Protein AF-A0A646IM06-F1 (afdb_monomer)

Organism: NCBI:txid1472722

Solvent-accessible surface area (backbone atoms only — not comparable to full-atom values): 7752 Å² total; per-residue (Å²): 115,58,53,85,30,77,43,81,77,64,52,49,97,87,66,46,67,76,56,85,79,79,85,51,71,64,52,47,74,73,31,70,67,53,37,50,54,52,50,55,53,45,61,71,48,39,62,66,61,74,66,41,53,59,41,72,60,31,41,51,52,19,52,35,34,76,70,72,74,41,84,70,44,80,37,75,60,37,77,58,38,47,53,75,37,61,36,80,55,64,45,53,76,69,42,54,63,65,48,39,69,41,91,87,76,66,51,71,45,50,32,65,65,48,47,52,55,51,43,74,75,40,76,73,53,91,74,60,127

Foldseek 3Di:
DLVVQVDDDQADPVRDGPDPDDDDPCCCVPPPVNVVVVVLCCLQCVVSLVPGEADPVLLVQQVCVVVVNDDAAEDCDQSCNNVRSPNDRYDHPPYHCQWDADPPPRDIDGNVVVSVVVCVVPPPSNVPD

pLDDT: mean 93.83, std 6.06, range [52.31, 98.5]

InterPro domains:
  IPR003000 Sirtuin family [PF02146] (2-119)
  IPR026590 Sirtuin family, catalytic core domain [PS50305] (1-129)
  IPR026591 Sirtuin, catalytic core small domain superfamily [G3DSA:3.30.1600.10] (8-113)
  IPR029035 DHS-like NAD/FAD-binding domain superfamily [SSF52467] (1-127)
  IPR050134 NAD-dependent sirtuin protein deacylases [PTHR11085] (1-109)

Structure (mmCIF, N/CA/C/O backbone):
data_AF-A0A646IM06-F1
#
_entry.id   AF-A0A646IM06-F1
#
loop_
_atom_site.group_PDB
_atom_site.id
_atom_site.type_symbol
_atom_site.label_atom_id
_atom_site.label_alt_id
_atom_site.label_comp_id
_atom_site.label_asym_id
_atom_site.label_entity_id
_atom_site.label_seq_id
_atom_site.pdbx_PDB_ins_code
_atom_site.Cartn_x
_atom_site.Cartn_y
_atom_site.Cartn_z
_atom_site.occupancy
_atom_site.B_iso_or_equiv
_atom_site.auth_seq_id
_atom_site.auth_comp_id
_atom_site.auth_asym_id
_atom_site.auth_atom_id
_atom_site.pdbx_PDB_model_num
ATOM 1 N N . CYS A 1 1 ? -1.210 -3.872 15.492 1.00 82.50 1 CYS A N 1
ATOM 2 C CA . CYS A 1 1 ? 0.064 -3.782 14.746 1.00 82.50 1 CYS A CA 1
ATOM 3 C C . CYS A 1 1 ? 0.083 -4.872 13.674 1.00 82.50 1 CYS A C 1
ATOM 5 O O . CYS A 1 1 ? -0.348 -5.983 13.977 1.00 82.50 1 CYS A O 1
ATOM 7 N N . SER A 1 2 ? 0.546 -4.583 12.454 1.00 93.94 2 SER A N 1
ATOM 8 C CA . SER A 1 2 ? 0.568 -5.545 11.333 1.00 93.94 2 SER A CA 1
ATOM 9 C C . SER A 1 2 ? 1.775 -6.495 11.346 1.00 93.94 2 SER A C 1
ATOM 11 O O . SER A 1 2 ? 1.793 -7.468 10.594 1.00 93.94 2 SER A O 1
ATOM 13 N N . THR A 1 3 ? 2.747 -6.296 12.244 1.00 91.69 3 THR A N 1
ATOM 14 C CA . THR A 1 3 ? 3.906 -7.197 12.401 1.00 91.69 3 THR A CA 1
ATOM 15 C C . THR A 1 3 ? 3.499 -8.620 12.762 1.00 91.69 3 THR A C 1
ATOM 17 O O . THR A 1 3 ? 3.990 -9.570 12.157 1.00 91.69 3 THR A O 1
ATOM 20 N N . ALA A 1 4 ? 2.505 -8.781 13.641 1.00 91.75 4 ALA A N 1
ATOM 21 C CA . ALA A 1 4 ? 1.918 -10.083 13.971 1.00 91.75 4 ALA A CA 1
ATOM 22 C C . ALA A 1 4 ? 1.133 -10.729 12.806 1.00 91.75 4 ALA A C 1
ATOM 24 O O . ALA A 1 4 ? 0.706 -11.873 12.914 1.00 91.75 4 ALA A O 1
ATOM 25 N N . SER A 1 5 ? 0.946 -10.015 11.691 1.00 92.62 5 SER A N 1
ATOM 26 C CA . SER A 1 5 ? 0.393 -10.536 10.434 1.00 92.62 5 SER A CA 1
ATOM 27 C C . SER A 1 5 ? 1.477 -10.861 9.392 1.00 92.62 5 SER A C 1
ATOM 29 O O . SER A 1 5 ? 1.150 -11.096 8.231 1.00 92.62 5 SER A O 1
ATOM 31 N N . GLY A 1 6 ? 2.762 -10.855 9.773 1.00 90.00 6 GLY A N 1
ATOM 32 C CA . GLY A 1 6 ? 3.889 -11.164 8.882 1.00 90.00 6 GLY A CA 1
ATOM 33 C C . GLY A 1 6 ? 4.378 -9.985 8.030 1.00 90.00 6 GLY A C 1
ATOM 34 O O . GLY A 1 6 ? 5.291 -10.156 7.212 1.00 90.00 6 GLY A O 1
ATOM 35 N N . ILE A 1 7 ? 3.816 -8.787 8.225 1.00 89.81 7 ILE A N 1
ATOM 36 C CA . ILE A 1 7 ? 4.212 -7.560 7.523 1.00 89.81 7 ILE A CA 1
ATOM 37 C C . ILE A 1 7 ? 5.261 -6.818 8.363 1.00 89.81 7 ILE A C 1
ATOM 39 O O . ILE A 1 7 ? 4.937 -6.384 9.467 1.00 89.81 7 ILE A O 1
ATOM 43 N N . PRO A 1 8 ? 6.509 -6.664 7.886 1.00 88.00 8 PRO A N 1
ATOM 44 C CA . PRO A 1 8 ? 7.543 -5.982 8.654 1.00 88.00 8 PRO A CA 1
ATOM 45 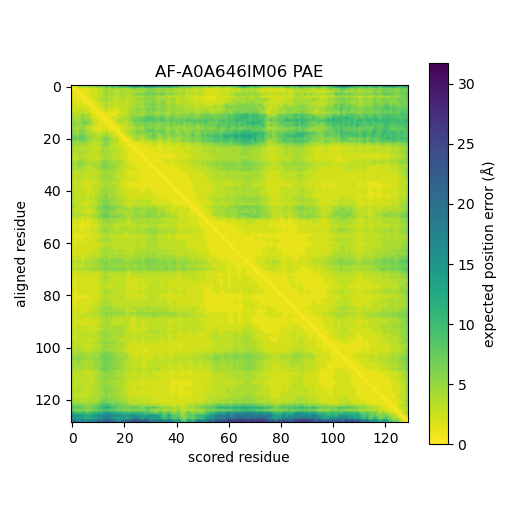C C . PRO A 1 8 ? 7.205 -4.500 8.838 1.00 88.00 8 PRO A C 1
ATOM 47 O O . PRO A 1 8 ? 6.622 -3.865 7.960 1.00 88.00 8 PRO A O 1
ATOM 50 N N . ASP A 1 9 ? 7.607 -3.951 9.976 1.00 88.81 9 ASP A N 1
ATOM 51 C CA . ASP A 1 9 ? 7.601 -2.518 10.233 1.00 88.81 9 ASP A CA 1
ATOM 52 C C . ASP A 1 9 ? 8.822 -1.832 9.596 1.00 88.81 9 ASP A C 1
ATOM 54 O O . ASP A 1 9 ? 9.769 -2.459 9.113 1.00 88.81 9 ASP A O 1
ATOM 58 N N . TYR A 1 10 ? 8.776 -0.504 9.561 1.00 86.75 10 TYR A N 1
ATOM 59 C CA . TYR A 1 10 ? 9.764 0.313 8.859 1.00 86.75 10 TYR A CA 1
ATOM 60 C C . TYR A 1 10 ? 10.949 0.738 9.729 1.00 86.75 10 TYR A C 1
ATOM 62 O O . TYR A 1 10 ? 12.048 0.956 9.210 1.00 86.75 10 TYR A O 1
ATOM 70 N N . ARG A 1 11 ? 10.716 0.893 11.035 1.00 89.94 11 ARG A N 1
ATOM 71 C CA . ARG A 1 11 ? 11.654 1.514 11.971 1.00 89.94 11 ARG A CA 1
ATOM 72 C C . ARG A 1 11 ? 11.935 0.618 13.165 1.00 89.94 11 ARG A C 1
ATOM 74 O O . ARG A 1 11 ? 11.100 -0.212 13.518 1.00 89.94 11 ARG A O 1
ATOM 81 N N . ASP A 1 12 ? 13.126 0.736 13.731 1.00 88.50 12 ASP A N 1
ATOM 82 C CA . ASP A 1 12 ? 13.494 0.083 14.988 1.00 88.50 12 ASP A CA 1
ATOM 83 C C . ASP A 1 12 ? 13.004 0.864 16.213 1.00 88.50 12 ASP A C 1
ATOM 85 O O . ASP A 1 12 ? 12.255 1.837 16.092 1.00 88.50 12 ASP A O 1
ATOM 89 N N . ALA A 1 13 ? 13.373 0.373 17.399 1.00 89.44 13 ALA A N 1
ATOM 90 C CA . ALA A 1 13 ? 12.967 0.959 18.671 1.00 89.44 13 ALA A CA 1
ATOM 91 C C . ALA A 1 13 ? 13.491 2.395 18.855 1.00 89.44 13 ALA A C 1
ATOM 93 O O . ALA A 1 13 ? 12.829 3.191 19.517 1.00 89.44 13 ALA A O 1
ATOM 94 N N . ASP A 1 14 ? 14.609 2.737 18.211 1.00 91.19 14 ASP A N 1
ATOM 95 C CA . ASP A 1 14 ? 15.226 4.067 18.239 1.00 91.19 14 ASP A CA 1
ATOM 96 C C . ASP A 1 14 ? 14.704 4.973 17.106 1.00 91.19 14 ASP A C 1
ATOM 98 O O . ASP A 1 14 ? 15.167 6.100 16.911 1.00 91.19 14 ASP A O 1
ATOM 102 N N . GLY A 1 15 ? 13.728 4.489 16.329 1.00 86.75 15 GLY A N 1
ATOM 103 C CA . GLY A 1 15 ? 13.116 5.209 15.217 1.00 86.75 15 GLY A CA 1
ATOM 104 C C . GLY A 1 15 ? 13.958 5.232 13.939 1.00 86.75 15 GLY A C 1
ATOM 105 O O . GLY A 1 15 ? 13.558 5.886 12.968 1.00 86.75 15 GLY A O 1
ATOM 106 N N . GLN A 1 16 ? 15.085 4.519 13.884 1.00 89.31 16 GLN A N 1
ATOM 107 C CA . GLN A 1 16 ? 15.935 4.445 12.698 1.00 89.31 16 GLN A CA 1
ATOM 108 C C . GLN A 1 16 ? 15.348 3.496 11.658 1.00 89.31 16 GLN A C 1
ATOM 110 O O . GLN A 1 16 ? 14.570 2.593 11.965 1.00 89.31 16 GLN A O 1
ATOM 115 N N . TRP A 1 17 ? 15.687 3.715 10.387 1.00 87.19 17 TRP A N 1
ATOM 116 C CA . TRP A 1 17 ? 15.222 2.845 9.311 1.00 87.19 17 TRP A CA 1
ATOM 117 C C . TRP A 1 17 ? 15.901 1.477 9.386 1.00 87.19 17 TRP A C 1
ATOM 119 O O . TRP A 1 17 ? 17.122 1.380 9.303 1.00 87.19 17 TRP A O 1
ATOM 129 N N . LYS A 1 18 ? 15.105 0.403 9.420 1.00 86.69 18 LYS A N 1
ATOM 130 C CA . LYS A 1 18 ? 15.630 -0.977 9.399 1.00 86.69 18 LYS A CA 1
ATOM 131 C C . LYS A 1 18 ? 16.231 -1.382 8.049 1.00 86.69 18 LYS A C 1
ATOM 133 O O . LYS A 1 18 ? 16.908 -2.402 7.946 1.00 86.69 18 LYS A O 1
ATOM 138 N N . ARG A 1 19 ? 15.894 -0.655 6.982 1.00 86.00 19 ARG A N 1
ATOM 139 C CA . ARG A 1 19 ? 16.277 -0.924 5.587 1.00 86.00 19 ARG A CA 1
ATOM 140 C C . ARG A 1 19 ? 16.455 0.390 4.840 1.00 86.00 19 ARG A C 1
ATOM 142 O O . ARG A 1 19 ? 16.100 1.446 5.352 1.00 86.00 19 ARG A O 1
ATOM 149 N N . THR A 1 20 ? 16.946 0.319 3.604 1.00 85.31 20 THR A N 1
ATOM 150 C CA . THR A 1 20 ? 17.016 1.481 2.713 1.00 85.31 20 THR A CA 1
ATOM 151 C C . THR A 1 20 ? 15.670 2.218 2.670 1.00 85.31 20 THR A C 1
ATOM 153 O O . THR A 1 20 ? 14.637 1.559 2.491 1.00 85.31 20 THR A O 1
ATOM 156 N N . PRO A 1 21 ? 15.669 3.555 2.818 1.00 83.19 21 PRO A N 1
ATOM 157 C CA . PRO A 1 21 ? 14.455 4.353 2.740 1.00 83.19 21 PRO A CA 1
ATOM 158 C C . PRO A 1 21 ? 13.676 4.119 1.437 1.00 83.19 21 PRO A C 1
ATOM 160 O O . PRO A 1 21 ? 14.269 3.772 0.408 1.00 83.19 21 PRO A O 1
ATOM 163 N N . PRO A 1 22 ? 12.347 4.306 1.460 1.00 87.19 22 PRO A N 1
ATOM 164 C CA . PRO A 1 22 ? 11.520 4.149 0.273 1.00 87.19 22 PRO A CA 1
ATOM 165 C C . PRO A 1 22 ? 11.885 5.167 -0.815 1.00 87.19 22 PRO A C 1
ATOM 167 O O . PRO A 1 22 ? 12.407 6.249 -0.544 1.00 87.19 22 PRO A O 1
ATOM 170 N N . VAL A 1 23 ? 11.565 4.816 -2.061 1.00 93.62 23 VAL A N 1
ATOM 171 C CA . VAL A 1 23 ? 11.687 5.724 -3.207 1.00 93.62 23 VAL A CA 1
ATOM 172 C C .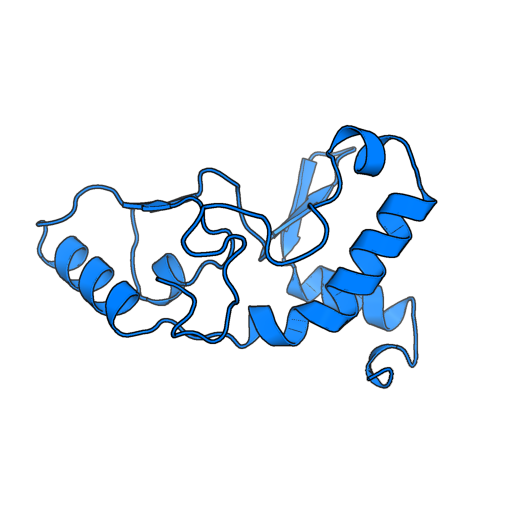 VAL A 1 23 ? 10.825 6.974 -3.003 1.00 93.62 23 VAL A C 1
ATOM 174 O O . VAL A 1 23 ? 9.711 6.894 -2.483 1.00 93.62 23 VAL A O 1
ATOM 177 N N . THR A 1 24 ? 11.327 8.134 -3.421 1.00 95.19 24 THR A N 1
ATOM 178 C CA . THR A 1 24 ? 10.550 9.377 -3.382 1.00 95.19 24 THR A CA 1
ATOM 179 C C . THR A 1 24 ? 9.555 9.429 -4.537 1.00 95.19 24 THR A C 1
ATOM 181 O O . THR A 1 24 ? 9.779 8.858 -5.608 1.00 95.19 24 THR A O 1
ATOM 184 N N . TYR A 1 25 ? 8.457 10.162 -4.350 1.00 94.50 25 TYR A N 1
ATOM 185 C CA . TYR A 1 25 ? 7.479 10.380 -5.416 1.00 94.50 25 TYR A CA 1
ATOM 186 C C . TYR A 1 25 ? 8.118 11.037 -6.649 1.00 94.50 25 TYR A C 1
ATOM 188 O O . TYR A 1 25 ? 7.839 10.644 -7.776 1.00 94.50 25 TYR A O 1
ATOM 196 N N . GLN A 1 26 ? 9.023 11.995 -6.442 1.00 96.94 26 GLN A N 1
ATOM 197 C CA . GLN A 1 26 ? 9.716 12.717 -7.504 1.00 96.94 26 GLN A CA 1
ATOM 198 C C . GLN A 1 26 ? 10.587 11.780 -8.343 1.00 96.94 26 GLN A C 1
ATOM 200 O O . GLN A 1 26 ? 10.474 11.803 -9.563 1.00 96.94 26 GLN A O 1
ATOM 205 N N . ALA A 1 27 ? 11.390 10.914 -7.713 1.00 96.62 27 ALA A N 1
ATOM 206 C CA . ALA A 1 27 ? 12.199 9.934 -8.438 1.00 96.62 27 ALA A CA 1
ATOM 207 C C . ALA A 1 27 ? 11.310 8.915 -9.163 1.00 96.62 27 ALA A C 1
ATOM 209 O O . ALA A 1 27 ? 11.536 8.599 -10.329 1.00 96.62 27 ALA A O 1
ATOM 210 N N . PHE A 1 28 ? 10.236 8.453 -8.513 1.00 96.94 28 PHE A N 1
ATOM 211 C CA . PHE A 1 28 ? 9.265 7.575 -9.157 1.00 96.94 28 PHE A CA 1
ATOM 212 C C . PHE A 1 28 ? 8.624 8.241 -10.383 1.00 96.94 28 PHE A C 1
ATOM 214 O O . PHE A 1 28 ? 8.495 7.614 -11.424 1.00 96.94 28 PHE A O 1
ATOM 221 N N . MET A 1 29 ? 8.252 9.517 -10.336 1.00 97.06 29 MET A N 1
ATOM 222 C CA . MET A 1 29 ? 7.635 10.185 -11.488 1.00 97.06 29 MET A CA 1
ATOM 223 C C . MET A 1 29 ? 8.650 10.632 -12.550 1.00 97.06 29 MET A C 1
ATOM 225 O O . MET A 1 29 ? 8.335 10.596 -13.740 1.00 97.06 29 MET A O 1
ATOM 229 N N . GLY A 1 30 ? 9.872 10.982 -12.154 1.00 97.50 30 GLY A N 1
ATOM 230 C CA . GLY A 1 30 ? 10.908 11.505 -13.046 1.00 97.50 30 GLY A CA 1
ATOM 231 C C . GLY A 1 30 ? 11.725 10.440 -13.778 1.00 97.50 30 GLY A C 1
ATOM 232 O O . GLY A 1 30 ? 12.164 10.678 -14.898 1.00 97.50 30 GLY A O 1
ATOM 233 N N . GLU A 1 31 ? 11.899 9.248 -13.202 1.00 97.94 31 GLU A N 1
ATOM 234 C CA . GLU A 1 31 ? 12.875 8.270 -13.698 1.00 97.94 31 GLU A CA 1
ATOM 235 C C . GLU A 1 31 ? 12.226 6.927 -14.056 1.00 97.94 31 GLU A C 1
ATOM 237 O O . GLU A 1 31 ? 11.744 6.178 -13.199 1.00 97.94 31 GLU A O 1
ATOM 242 N N . ALA A 1 32 ? 12.257 6.572 -15.344 1.00 96.94 32 ALA A N 1
ATOM 243 C CA . ALA A 1 32 ? 11.669 5.324 -15.833 1.00 96.94 32 ALA A CA 1
ATOM 244 C C . ALA A 1 32 ? 12.313 4.075 -15.205 1.00 96.94 32 ALA A C 1
ATOM 246 O O . ALA A 1 32 ? 11.600 3.163 -14.784 1.00 96.94 32 ALA A O 1
ATOM 247 N N . THR A 1 33 ? 13.641 4.056 -15.071 1.00 97.44 33 THR A N 1
ATOM 248 C CA . THR A 1 33 ? 14.395 2.942 -14.468 1.00 97.44 33 THR A CA 1
ATOM 249 C C . THR A 1 33 ? 14.059 2.761 -12.987 1.00 97.44 33 THR A C 1
ATOM 251 O O . THR A 1 33 ? 13.921 1.636 -12.502 1.00 97.44 33 THR A O 1
ATOM 254 N N . THR A 1 34 ? 13.838 3.857 -12.260 1.00 96.81 34 THR A N 1
ATOM 255 C CA . THR A 1 34 ? 13.387 3.818 -10.867 1.00 96.81 34 THR A CA 1
ATOM 256 C C . THR A 1 34 ? 11.971 3.252 -10.746 1.00 96.81 34 THR A C 1
ATOM 258 O O . THR A 1 34 ? 11.746 2.409 -9.873 1.00 96.81 34 THR A O 1
ATOM 261 N N . ARG A 1 35 ? 11.040 3.596 -11.651 1.00 96.88 35 ARG A N 1
ATOM 262 C CA . ARG A 1 35 ? 9.710 2.947 -11.698 1.00 96.88 35 ARG A CA 1
ATOM 263 C C . ARG A 1 35 ? 9.788 1.463 -12.010 1.00 96.88 35 ARG A C 1
ATOM 265 O O . ARG A 1 35 ? 9.111 0.681 -11.349 1.00 96.88 35 ARG A O 1
ATOM 272 N N . GLN A 1 36 ? 10.597 1.077 -12.995 1.00 96.19 36 GLN A N 1
ATOM 273 C CA . GLN A 1 36 ? 10.788 -0.327 -13.369 1.00 96.19 36 GLN A CA 1
ATOM 274 C C . GLN A 1 36 ? 11.308 -1.130 -12.177 1.00 96.19 36 GLN A C 1
ATOM 276 O O . GLN A 1 36 ? 10.715 -2.136 -11.807 1.00 96.19 36 GLN A O 1
ATOM 281 N N . ARG A 1 37 ? 12.346 -0.632 -11.498 1.00 95.00 37 ARG A N 1
ATOM 282 C CA . ARG A 1 37 ? 12.898 -1.248 -10.285 1.00 95.00 37 ARG A CA 1
ATOM 283 C C . ARG A 1 37 ? 11.888 -1.317 -9.137 1.00 95.00 37 ARG A C 1
ATOM 285 O O . ARG A 1 37 ? 11.844 -2.325 -8.433 1.00 95.00 37 ARG A O 1
ATOM 292 N N . TYR A 1 38 ? 11.086 -0.271 -8.927 1.00 95.94 38 TYR A N 1
ATOM 293 C CA . TYR A 1 38 ? 10.015 -0.291 -7.926 1.00 95.94 38 TYR A CA 1
ATOM 294 C C . TYR A 1 38 ? 9.005 -1.403 -8.222 1.00 95.94 38 TYR A C 1
ATOM 296 O O . TYR A 1 38 ? 8.715 -2.216 -7.342 1.00 95.94 38 TYR A O 1
ATOM 304 N N . TRP A 1 39 ? 8.503 -1.471 -9.458 1.00 96.12 39 TRP A N 1
ATOM 305 C CA . TRP A 1 39 ? 7.497 -2.458 -9.839 1.00 96.12 39 TRP A CA 1
ATOM 306 C C . TRP A 1 39 ? 8.050 -3.878 -9.907 1.00 96.12 39 TRP A C 1
ATOM 308 O O . TRP A 1 39 ? 7.353 -4.786 -9.479 1.00 96.12 39 TRP A O 1
ATOM 318 N N . ALA A 1 40 ? 9.305 -4.066 -10.315 1.00 94.69 40 ALA A N 1
ATOM 319 C CA . ALA A 1 40 ? 10.010 -5.344 -10.235 1.00 94.69 40 ALA A CA 1
ATOM 320 C C . ALA A 1 40 ? 10.041 -5.882 -8.795 1.00 94.69 40 ALA A C 1
ATOM 322 O O . ALA A 1 40 ? 9.617 -7.002 -8.523 1.00 94.69 40 ALA A O 1
ATOM 323 N N . ARG A 1 41 ? 10.460 -5.050 -7.833 1.00 92.31 41 ARG A N 1
ATOM 324 C CA . ARG A 1 41 ? 10.460 -5.426 -6.410 1.00 92.31 41 ARG A CA 1
ATOM 325 C C . ARG A 1 41 ? 9.047 -5.649 -5.872 1.00 92.31 41 ARG A C 1
ATOM 327 O O . ARG A 1 41 ? 8.839 -6.541 -5.056 1.00 92.31 41 ARG A O 1
ATOM 334 N N . SER A 1 42 ? 8.085 -4.829 -6.300 1.00 93.50 42 SER A N 1
ATOM 335 C CA . SER A 1 42 ? 6.678 -4.981 -5.916 1.00 93.50 42 SER A CA 1
ATOM 336 C C . SER A 1 42 ? 6.078 -6.277 -6.457 1.00 93.50 42 SER A C 1
ATOM 338 O O . SER A 1 42 ? 5.325 -6.915 -5.734 1.00 93.50 42 SER A O 1
ATOM 340 N N . LEU A 1 43 ? 6.412 -6.675 -7.687 1.00 94.56 43 LEU A N 1
ATOM 341 C CA . LEU A 1 43 ? 5.951 -7.909 -8.321 1.00 94.56 43 LEU A CA 1
ATOM 342 C C . LEU A 1 43 ? 6.356 -9.125 -7.482 1.00 94.56 43 LEU A C 1
ATOM 344 O O . LEU A 1 43 ? 5.480 -9.893 -7.090 1.00 94.56 43 LEU A O 1
ATOM 348 N N . LEU A 1 44 ? 7.642 -9.231 -7.137 1.00 91.75 44 LEU A N 1
ATOM 349 C CA . LEU A 1 44 ? 8.180 -10.326 -6.318 1.00 91.75 44 LEU A CA 1
ATOM 350 C C . LEU A 1 44 ? 7.688 -10.267 -4.862 1.00 91.75 44 LEU A C 1
ATOM 352 O O . LEU A 1 44 ? 7.444 -11.285 -4.226 1.00 91.75 44 LEU A O 1
ATOM 356 N N . GLY A 1 45 ? 7.512 -9.061 -4.313 1.00 90.31 45 GLY A N 1
ATOM 357 C CA . GLY A 1 45 ? 7.071 -8.872 -2.930 1.00 90.31 45 GLY A CA 1
ATOM 358 C C . GLY A 1 45 ? 5.562 -9.020 -2.709 1.00 90.31 45 GLY A C 1
ATOM 359 O O . GLY A 1 45 ? 5.143 -9.271 -1.578 1.00 90.31 45 GLY A O 1
ATOM 360 N N . TRP A 1 46 ? 4.738 -8.851 -3.747 1.00 92.44 46 TRP A N 1
ATOM 361 C CA . TRP A 1 46 ? 3.277 -8.796 -3.628 1.00 92.44 46 TRP A CA 1
ATOM 362 C C . TRP A 1 46 ? 2.646 -10.028 -2.968 1.00 92.44 46 TRP A C 1
ATOM 364 O O . TRP A 1 46 ? 1.818 -9.814 -2.078 1.00 92.44 46 TRP A O 1
ATOM 374 N N . PRO A 1 47 ? 3.039 -11.282 -3.284 1.00 88.94 47 PRO A N 1
ATOM 375 C CA . PRO A 1 47 ? 2.444 -12.465 -2.661 1.00 88.94 47 PRO A CA 1
ATOM 376 C C . PRO A 1 47 ? 2.458 -12.411 -1.128 1.00 88.94 47 PRO A C 1
ATOM 378 O O . PRO A 1 47 ? 1.454 -12.715 -0.487 1.00 88.94 47 PRO A O 1
ATOM 381 N N . ARG A 1 48 ? 3.548 -11.922 -0.519 1.00 86.75 48 ARG A N 1
ATOM 382 C CA . ARG A 1 48 ? 3.651 -11.780 0.942 1.00 86.75 48 ARG A CA 1
ATOM 383 C C . ARG A 1 48 ? 2.602 -10.827 1.519 1.00 86.75 48 ARG A C 1
ATOM 385 O O . ARG A 1 48 ? 2.058 -11.096 2.587 1.00 86.75 4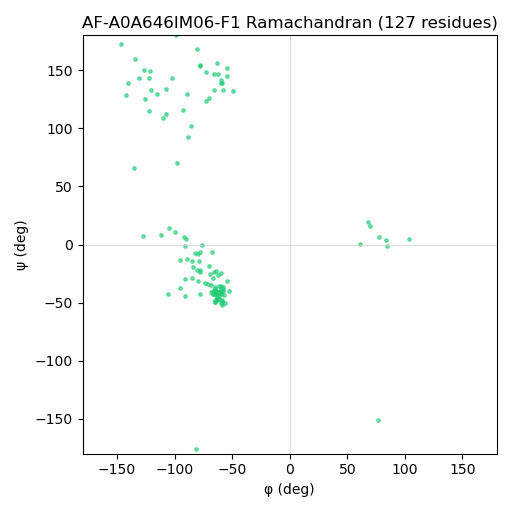8 ARG A O 1
ATOM 392 N N . PHE A 1 49 ? 2.337 -9.711 0.843 1.00 86.94 49 PHE A N 1
ATOM 393 C CA . PHE A 1 49 ? 1.361 -8.720 1.301 1.00 86.94 49 PHE A CA 1
ATOM 394 C C . PHE A 1 49 ? -0.075 -9.162 1.007 1.00 86.94 49 PHE A C 1
ATOM 396 O O . PHE A 1 49 ? -0.924 -9.062 1.890 1.00 86.94 49 PHE A O 1
ATOM 403 N N . GLY A 1 50 ? -0.334 -9.708 -0.186 1.00 86.56 50 GLY A N 1
ATOM 404 C CA . GLY A 1 50 ? -1.656 -10.209 -0.573 1.00 86.56 50 GLY A CA 1
ATOM 405 C C . GLY A 1 50 ? -2.144 -11.357 0.319 1.00 86.56 50 GLY A C 1
ATOM 406 O O . GLY A 1 50 ? -3.320 -11.417 0.671 1.00 86.56 50 GLY A O 1
ATOM 407 N N . LEU A 1 51 ? -1.230 -12.226 0.766 1.00 89.94 51 LEU A N 1
ATOM 408 C CA . LEU A 1 51 ? -1.552 -13.374 1.622 1.00 89.94 51 LEU A CA 1
ATOM 409 C C . LEU A 1 51 ? -1.621 -13.054 3.121 1.00 89.94 51 LEU A C 1
ATOM 411 O O . LEU A 1 51 ? -2.145 -13.874 3.882 1.00 89.94 51 LEU A O 1
ATOM 415 N N . ALA A 1 52 ? -1.122 -11.895 3.568 1.00 94.25 52 ALA A N 1
ATOM 416 C CA . ALA A 1 52 ? -1.191 -11.499 4.975 1.00 94.25 52 ALA A CA 1
ATOM 417 C C . ALA A 1 52 ? -2.643 -11.559 5.466 1.00 94.25 52 ALA A C 1
ATOM 419 O O . ALA A 1 52 ? -3.560 -11.283 4.701 1.00 94.25 52 ALA A O 1
ATOM 420 N N . ARG A 1 53 ? -2.897 -11.931 6.722 1.00 96.56 53 ARG A N 1
ATOM 421 C CA . ARG A 1 53 ? -4.262 -12.003 7.279 1.00 96.56 53 ARG A CA 1
ATOM 422 C C . ARG A 1 53 ? -4.398 -11.102 8.500 1.00 96.56 53 ARG A C 1
ATOM 424 O O . ARG A 1 53 ? -3.412 -10.915 9.220 1.00 96.56 53 ARG A O 1
ATOM 431 N N . PRO A 1 54 ? -5.593 -10.548 8.771 1.00 97.56 54 PRO A N 1
ATOM 432 C CA . PRO A 1 54 ? -5.793 -9.764 9.977 1.00 97.56 54 PRO A CA 1
ATOM 433 C C . PRO A 1 54 ? -5.523 -10.605 11.228 1.00 97.56 54 PRO A C 1
ATOM 435 O O . PRO A 1 54 ? -5.908 -11.769 11.302 1.00 97.56 54 PRO A O 1
ATOM 438 N N . ASN A 1 55 ? -4.858 -10.001 12.207 1.00 97.50 55 ASN A N 1
ATOM 439 C CA . ASN A 1 55 ? -4.606 -10.603 13.519 1.00 97.50 55 ASN A CA 1
ATOM 440 C C . ASN A 1 55 ? -5.602 -10.105 14.586 1.00 97.50 55 ASN A C 1
ATOM 442 O O . ASN A 1 55 ? -6.444 -9.245 14.312 1.00 97.50 55 ASN A O 1
ATOM 446 N N . GLY A 1 56 ? -5.455 -10.598 15.820 1.00 98.12 56 GLY A N 1
ATOM 447 C CA . GLY A 1 56 ? -6.331 -10.263 16.947 1.00 98.12 56 GLY A CA 1
ATOM 448 C C . GLY A 1 56 ? -6.481 -8.762 17.225 1.00 98.12 56 GLY A C 1
ATOM 449 O O . GLY A 1 56 ? -7.563 -8.329 17.606 1.00 98.12 56 GLY A O 1
ATOM 450 N N . THR A 1 57 ? -5.460 -7.932 16.963 1.00 96.94 57 THR A N 1
ATOM 451 C CA . THR A 1 57 ? -5.595 -6.471 17.111 1.00 96.94 57 THR A CA 1
ATOM 452 C C . THR A 1 57 ? -6.612 -5.895 16.128 1.00 96.94 57 THR A C 1
ATOM 454 O O . THR A 1 57 ? -7.432 -5.064 16.506 1.00 96.94 57 THR A O 1
ATOM 457 N N . HIS A 1 58 ? -6.582 -6.334 14.870 1.00 98.50 58 HIS A N 1
ATOM 458 C CA . HIS A 1 58 ? -7.516 -5.849 13.853 1.00 98.50 58 HIS A CA 1
ATOM 459 C C . HIS A 1 58 ? -8.947 -6.290 14.181 1.00 98.50 58 HIS A C 1
ATOM 461 O O . HIS A 1 58 ? -9.871 -5.484 14.125 1.00 98.50 58 HIS A O 1
ATOM 467 N N . GLN A 1 59 ? -9.106 -7.548 14.603 1.00 98.38 59 GLN A N 1
ATOM 468 C CA . GLN A 1 59 ? -10.392 -8.116 15.015 1.00 98.38 59 GLN A CA 1
ATOM 469 C C . GLN A 1 59 ? -10.966 -7.396 16.241 1.00 98.38 59 GLN A C 1
ATOM 471 O O . GLN A 1 59 ? -12.155 -7.091 16.277 1.00 98.38 59 GLN A O 1
ATOM 476 N N . ALA A 1 60 ? -10.127 -7.068 17.227 1.00 98.06 60 ALA A N 1
ATOM 477 C CA . ALA A 1 60 ? -10.550 -6.327 18.411 1.00 98.06 60 ALA A CA 1
ATOM 478 C C . ALA A 1 60 ? -11.048 -4.915 18.062 1.00 98.06 60 ALA A C 1
ATOM 480 O O . ALA A 1 60 ? -12.070 -4.480 18.588 1.00 98.06 60 ALA A O 1
ATOM 481 N N . LEU A 1 61 ? -10.370 -4.214 17.146 1.00 98.19 61 LEU A N 1
ATOM 482 C CA . LEU A 1 61 ? -10.795 -2.886 16.692 1.00 98.19 61 LEU A CA 1
ATOM 483 C C . LEU A 1 61 ? -12.114 -2.941 15.912 1.00 98.19 61 LEU A C 1
ATOM 485 O O . LEU A 1 61 ? -13.005 -2.134 16.174 1.00 98.19 61 LEU A O 1
ATOM 489 N N . ALA A 1 62 ? -12.282 -3.925 15.025 1.00 98.31 62 ALA A N 1
ATOM 490 C CA . ALA A 1 62 ? -13.553 -4.164 14.341 1.00 98.31 62 ALA A CA 1
ATOM 491 C C . ALA A 1 62 ? -14.685 -4.490 15.335 1.00 98.31 62 ALA A C 1
ATOM 493 O O . ALA A 1 62 ? -15.794 -3.970 15.219 1.00 98.31 62 ALA A O 1
ATOM 494 N N . ALA A 1 63 ? -14.404 -5.283 16.374 1.00 98.31 63 ALA A N 1
ATOM 495 C CA . ALA A 1 63 ? -15.371 -5.570 17.429 1.00 98.31 63 ALA A CA 1
ATOM 496 C C . ALA A 1 63 ? -15.757 -4.312 18.230 1.00 98.31 63 ALA A C 1
ATOM 498 O O . ALA A 1 63 ? -16.936 -4.129 18.538 1.00 98.31 63 ALA A O 1
ATOM 499 N N . LEU A 1 64 ? -14.808 -3.423 18.544 1.00 98.38 64 LEU A N 1
ATOM 500 C CA . LEU A 1 64 ? -15.101 -2.149 19.214 1.00 98.38 64 LEU A CA 1
ATOM 501 C C . LEU A 1 64 ? -15.984 -1.236 18.356 1.00 98.38 64 LEU A C 1
ATOM 503 O O . LEU A 1 64 ? -16.934 -0.650 18.878 1.00 98.38 64 LEU A O 1
ATOM 507 N N . GLU A 1 65 ? -15.714 -1.157 17.053 1.00 98.38 65 GLU A N 1
ATOM 508 C CA . GLU A 1 65 ? -16.549 -0.413 16.104 1.00 98.38 65 GLU A CA 1
ATOM 509 C C . GLU A 1 65 ? -17.967 -0.993 16.041 1.00 98.38 65 GLU A C 1
ATOM 511 O O . GLU A 1 65 ? -18.940 -0.261 16.203 1.00 98.38 65 GLU A O 1
ATOM 516 N N . SER A 1 66 ? -18.099 -2.320 15.924 1.00 97.62 66 SER A N 1
ATOM 517 C CA . SER A 1 66 ? -19.408 -2.994 15.864 1.00 97.62 66 SER A CA 1
ATOM 518 C C . SER A 1 66 ? -20.279 -2.763 17.106 1.00 97.62 66 SER A C 1
ATOM 520 O O . SER A 1 66 ? -21.503 -2.830 17.033 1.00 97.62 66 SER A O 1
ATOM 522 N N . ARG A 1 67 ? -19.653 -2.459 18.250 1.00 98.12 67 ARG A N 1
ATOM 523 C CA . ARG A 1 67 ? -20.317 -2.141 19.525 1.00 98.12 67 ARG A CA 1
ATOM 524 C C . ARG A 1 67 ? -20.558 -0.638 19.715 1.00 98.12 67 ARG A C 1
ATOM 526 O O . ARG A 1 67 ? -20.931 -0.220 20.811 1.00 98.12 67 ARG A O 1
ATOM 533 N N . GLY A 1 68 ? -20.282 0.184 18.701 1.00 97.75 68 GLY A N 1
ATOM 534 C CA . GLY A 1 68 ? -20.416 1.641 18.753 1.00 97.75 68 GLY A CA 1
ATOM 535 C C . GLY A 1 68 ? -19.418 2.330 19.690 1.00 97.75 68 GLY A C 1
ATOM 536 O O . GLY A 1 68 ? -19.663 3.451 20.127 1.00 97.75 68 GLY A O 1
ATOM 537 N N . LYS A 1 69 ? -18.313 1.661 20.053 1.00 98.25 69 LYS A N 1
ATOM 538 C CA . LYS A 1 69 ? -17.274 2.199 20.956 1.00 98.25 69 LYS A CA 1
ATOM 539 C C . LYS A 1 69 ? -16.099 2.830 20.216 1.00 98.25 69 LYS A C 1
ATOM 541 O O . LYS A 1 69 ? -15.307 3.537 20.830 1.00 98.25 69 LYS A O 1
ATOM 546 N N . LEU A 1 70 ? -15.996 2.586 18.915 1.00 97.75 70 LEU A N 1
ATOM 547 C CA . LEU A 1 70 ? -15.040 3.219 18.019 1.00 97.75 70 LEU A CA 1
ATOM 548 C C . LEU A 1 70 ? -15.826 3.837 16.864 1.00 97.75 70 LEU A C 1
ATOM 550 O O . LEU A 1 70 ? -16.616 3.145 16.231 1.00 97.75 70 LEU A O 1
ATOM 554 N N . GLN A 1 71 ? -15.641 5.137 16.628 1.00 97.50 71 GLN A N 1
ATOM 555 C CA . GLN A 1 71 ? -16.365 5.859 15.577 1.00 97.50 71 GLN A CA 1
ATOM 556 C C . GLN A 1 71 ? -15.613 5.862 14.249 1.00 97.50 71 GLN A C 1
ATOM 558 O O . GLN A 1 71 ? -16.230 5.660 13.212 1.00 97.50 71 GLN A O 1
ATOM 563 N N . VAL A 1 72 ? -14.300 6.106 14.281 1.00 98.00 72 VAL A N 1
ATOM 564 C CA . VAL A 1 72 ? -13.420 6.206 13.108 1.00 98.00 72 VAL A CA 1
ATOM 565 C C . VAL A 1 72 ? -12.091 5.542 13.444 1.00 98.00 72 VAL A C 1
ATOM 567 O O . VAL A 1 72 ? -11.555 5.740 14.537 1.00 98.00 72 VAL A O 1
ATOM 570 N N . LEU A 1 73 ? -11.539 4.794 12.492 1.00 98.06 73 LEU A N 1
ATOM 571 C CA . LEU A 1 73 ? -10.191 4.242 12.561 1.00 98.06 73 LEU A CA 1
ATOM 572 C C . LEU A 1 73 ? -9.301 4.952 11.538 1.00 98.06 73 LEU A C 1
ATOM 574 O O . LEU A 1 73 ? -9.428 4.733 10.339 1.00 98.06 73 LEU A O 1
ATOM 578 N N . LEU A 1 74 ? -8.369 5.782 11.999 1.00 98.06 74 LEU A N 1
ATOM 579 C CA . LEU A 1 74 ? -7.326 6.358 11.147 1.00 98.06 74 LEU A CA 1
ATOM 580 C C . LEU A 1 74 ? -6.106 5.431 11.130 1.00 98.06 74 LEU A C 1
ATOM 582 O O . LEU A 1 74 ? -5.606 5.057 12.191 1.00 98.06 74 LEU A O 1
ATOM 586 N N . THR A 1 75 ? -5.603 5.083 9.946 1.00 97.56 75 THR A N 1
ATOM 587 C CA . THR A 1 75 ? -4.406 4.245 9.806 1.00 97.56 75 THR A CA 1
ATOM 588 C C . THR A 1 75 ? -3.394 4.839 8.833 1.00 97.56 75 THR A C 1
ATOM 590 O O . THR A 1 75 ? -3.744 5.423 7.810 1.00 97.56 75 THR A O 1
ATOM 593 N N . GLN A 1 76 ? -2.114 4.677 9.165 1.00 96.56 76 GLN A N 1
ATOM 594 C CA . GLN A 1 76 ? -0.986 4.947 8.267 1.00 96.56 76 GLN A CA 1
ATOM 595 C C . GLN A 1 76 ? -0.604 3.717 7.438 1.00 96.56 76 GLN A C 1
ATOM 597 O O . GLN A 1 76 ? 0.203 3.826 6.512 1.00 96.56 76 GLN A O 1
ATOM 602 N N . ASN A 1 77 ? -1.138 2.546 7.797 1.00 95.88 77 ASN A N 1
ATOM 603 C CA . ASN A 1 77 ? -0.867 1.311 7.087 1.00 95.88 77 ASN A CA 1
ATOM 604 C C . ASN A 1 77 ? -1.589 1.325 5.744 1.00 95.88 77 ASN A C 1
ATOM 606 O O . ASN A 1 77 ? -2.689 1.850 5.612 1.00 95.88 77 ASN A O 1
ATOM 610 N N . VAL A 1 78 ? -0.973 0.674 4.768 1.00 95.62 78 VAL A N 1
ATOM 611 C CA . VAL A 1 78 ? -1.479 0.566 3.394 1.00 95.62 78 VAL A CA 1
ATOM 612 C C . VAL A 1 78 ? -1.904 -0.873 3.052 1.00 95.62 78 VAL A C 1
ATOM 614 O O . VAL A 1 78 ? -2.172 -1.184 1.896 1.00 95.62 78 VAL A O 1
ATOM 617 N N . ASP A 1 79 ? -1.928 -1.764 4.053 1.00 95.56 79 ASP A N 1
ATOM 618 C CA . ASP A 1 79 ? -2.094 -3.223 3.922 1.00 95.56 79 ASP A CA 1
ATOM 619 C C . ASP A 1 79 ? -3.550 -3.708 3.816 1.00 95.56 79 ASP A C 1
ATOM 621 O O . ASP A 1 79 ? -3.812 -4.829 3.380 1.00 95.56 79 ASP A O 1
ATOM 625 N N . GLY A 1 80 ? -4.503 -2.879 4.234 1.00 95.62 80 GLY A N 1
ATOM 626 C CA . GLY A 1 80 ? -5.923 -3.194 4.224 1.00 95.62 80 GLY A CA 1
ATOM 627 C C . GLY A 1 80 ? -6.423 -4.246 5.198 1.00 95.62 80 GLY A C 1
ATOM 628 O O . GLY A 1 80 ? -7.556 -4.721 5.062 1.00 95.62 80 GLY A O 1
ATOM 629 N N . LEU A 1 81 ? -5.632 -4.592 6.211 1.00 97.44 81 LEU A N 1
ATOM 630 C CA . LEU A 1 81 ? -6.010 -5.603 7.192 1.00 97.44 81 LEU A CA 1
ATOM 631 C C . LEU A 1 81 ? -7.157 -5.158 8.110 1.00 97.44 81 LEU A C 1
ATOM 633 O O . LEU A 1 81 ? -7.900 -6.012 8.589 1.00 97.44 81 LEU A O 1
ATOM 637 N N . HIS A 1 82 ? -7.358 -3.854 8.327 1.00 98.00 82 HIS A N 1
ATOM 638 C CA . HIS A 1 82 ? -8.497 -3.347 9.105 1.00 98.00 82 HIS A CA 1
ATOM 639 C C . HIS A 1 82 ? -9.836 -3.646 8.424 1.00 98.00 82 HIS A C 1
ATOM 641 O O . HIS A 1 82 ? -10.731 -4.225 9.034 1.00 98.00 82 HIS A O 1
ATOM 647 N N . GLN A 1 83 ? -9.950 -3.327 7.137 1.00 97.19 83 GLN A N 1
ATOM 648 C CA . GLN A 1 83 ? -11.156 -3.569 6.349 1.00 97.19 83 GLN A CA 1
ATOM 649 C C . GLN A 1 83 ? -11.422 -5.070 6.222 1.00 97.19 83 GLN A C 1
ATOM 651 O O . GLN A 1 83 ? -12.546 -5.524 6.414 1.00 97.19 83 GLN A O 1
ATOM 656 N N . ARG A 1 84 ? -10.369 -5.871 6.010 1.00 96.62 84 ARG A N 1
ATOM 657 C CA . ARG A 1 84 ? -10.477 -7.339 5.982 1.00 96.62 84 ARG A CA 1
ATOM 658 C C . ARG A 1 84 ? -10.857 -7.954 7.332 1.00 96.62 84 ARG A C 1
ATOM 660 O O . ARG A 1 84 ? -11.401 -9.052 7.349 1.00 96.62 84 ARG A O 1
ATOM 667 N N . ALA A 1 85 ? -10.591 -7.275 8.449 1.00 97.88 85 ALA A N 1
ATOM 668 C CA . ALA A 1 85 ? -11.084 -7.672 9.770 1.00 97.88 85 ALA A CA 1
ATOM 669 C C . ALA A 1 85 ? -12.546 -7.271 10.024 1.00 97.88 85 ALA A C 1
ATOM 671 O O . ALA A 1 85 ? -13.114 -7.684 11.033 1.00 97.88 85 ALA A O 1
ATOM 672 N N . GLY A 1 86 ? -13.147 -6.481 9.131 1.00 97.88 86 GLY A N 1
ATOM 673 C CA . GLY A 1 86 ? -14.531 -6.026 9.225 1.00 97.88 86 GLY A CA 1
ATOM 674 C C . GLY A 1 86 ? -14.700 -4.579 9.682 1.00 97.88 86 GLY A C 1
ATOM 675 O O . GLY A 1 86 ? -15.844 -4.159 9.848 1.00 97.88 86 GLY A O 1
ATOM 676 N N . SER A 1 87 ? -13.614 -3.814 9.865 1.00 98.19 87 SER A N 1
ATOM 677 C CA . SER A 1 87 ? -13.725 -2.376 10.138 1.00 98.19 87 SER A CA 1
ATOM 678 C C . SER A 1 87 ? -14.310 -1.637 8.931 1.00 98.19 87 SER A C 1
ATOM 680 O O . SER A 1 87 ? -13.860 -1.849 7.804 1.00 98.19 87 SER A O 1
ATOM 682 N N . ARG A 1 88 ? -15.298 -0.766 9.152 1.00 97.31 88 ARG A N 1
ATOM 683 C CA . ARG A 1 88 ? -16.063 -0.100 8.083 1.00 97.31 88 ARG A CA 1
ATOM 684 C C . ARG A 1 88 ? -15.691 1.368 7.911 1.00 97.31 88 ARG A C 1
ATOM 686 O O . ARG A 1 88 ? -15.542 1.817 6.779 1.00 97.31 88 ARG A O 1
ATOM 693 N N . ASN A 1 89 ? -15.519 2.107 9.002 1.00 97.62 89 ASN A N 1
ATOM 694 C CA . ASN A 1 89 ? -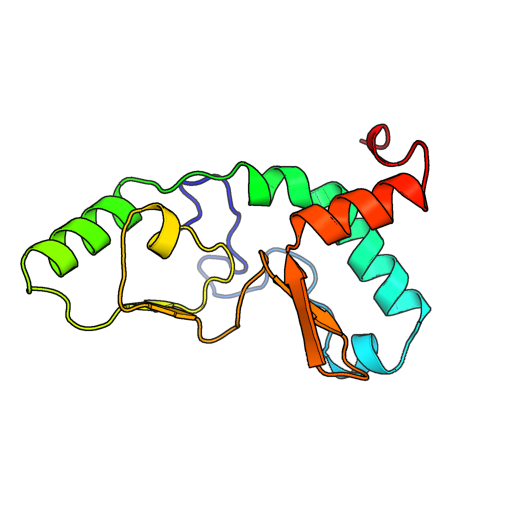15.194 3.528 8.987 1.00 97.62 89 ASN A CA 1
ATOM 695 C C . ASN A 1 89 ? -13.687 3.745 9.169 1.00 97.62 89 ASN A C 1
ATOM 697 O O . ASN A 1 89 ? -13.210 4.176 10.224 1.00 97.62 89 ASN A O 1
ATOM 701 N N . VAL A 1 90 ? -12.930 3.382 8.132 1.00 98.12 90 VAL A N 1
ATOM 702 C CA . VAL A 1 90 ? -11.467 3.467 8.114 1.00 98.12 90 VAL A CA 1
ATOM 703 C C . VAL A 1 90 ? -11.011 4.601 7.199 1.00 98.12 90 VAL A C 1
ATOM 705 O O . VAL A 1 90 ? -11.474 4.712 6.067 1.00 98.12 90 VAL A O 1
ATOM 708 N N . ILE A 1 91 ? -10.067 5.412 7.674 1.00 98.19 91 ILE A N 1
ATOM 709 C CA . ILE A 1 91 ? -9.365 6.424 6.883 1.00 98.19 91 ILE A CA 1
ATOM 710 C C . ILE A 1 91 ? -7.935 5.931 6.642 1.00 98.19 91 ILE A C 1
ATOM 712 O O . ILE A 1 91 ? -7.135 5.853 7.577 1.00 98.19 91 ILE A O 1
ATOM 716 N N . ASP A 1 92 ? -7.609 5.613 5.388 1.00 97.69 92 ASP A N 1
ATOM 717 C CA . ASP A 1 92 ? -6.269 5.191 4.970 1.00 97.69 92 ASP A CA 1
ATOM 718 C C . ASP A 1 92 ? -5.412 6.420 4.595 1.00 97.69 92 ASP A C 1
ATOM 720 O O . ASP A 1 92 ? -5.422 6.885 3.453 1.00 97.69 92 ASP A O 1
ATOM 724 N N . LEU A 1 93 ? -4.657 6.964 5.557 1.00 97.69 93 LEU A N 1
ATOM 725 C CA . LEU A 1 93 ? -3.923 8.232 5.404 1.00 97.69 93 LEU A CA 1
ATOM 726 C C . LEU A 1 93 ? -2.904 8.205 4.254 1.00 97.69 93 LEU A C 1
ATOM 728 O O . LEU A 1 93 ? -2.694 9.207 3.576 1.00 97.69 93 LEU A O 1
ATOM 732 N N . HIS A 1 94 ? -2.269 7.054 4.037 1.00 95.75 94 HIS A N 1
ATOM 733 C CA . HIS A 1 94 ? -1.234 6.867 3.016 1.00 95.75 94 HIS A CA 1
ATOM 734 C C . HIS A 1 94 ? -1.735 6.089 1.791 1.00 95.75 94 HIS A C 1
ATOM 736 O O . HIS A 1 94 ? -0.940 5.639 0.965 1.00 95.75 94 HIS A O 1
ATOM 742 N N . GLY A 1 95 ? -3.054 5.933 1.657 1.00 94.81 95 GLY A N 1
ATOM 743 C CA . GLY A 1 95 ? -3.660 5.162 0.583 1.00 94.81 95 GLY A CA 1
ATOM 744 C C . GLY A 1 95 ? -3.564 3.650 0.797 1.00 94.81 95 GLY A C 1
ATOM 745 O O . GLY A 1 95 ? -3.596 3.150 1.917 1.00 94.81 95 GLY A O 1
ATOM 746 N N . ARG A 1 96 ? -3.524 2.907 -0.311 1.00 94.50 96 ARG A N 1
ATOM 747 C CA . ARG A 1 96 ? -3.883 1.486 -0.377 1.00 94.50 96 ARG A CA 1
ATOM 748 C C . ARG A 1 96 ? -2.961 0.724 -1.321 1.00 94.50 96 ARG A C 1
ATOM 750 O O . ARG A 1 96 ? -2.816 1.139 -2.468 1.00 94.50 96 ARG A O 1
ATOM 757 N N . LEU A 1 97 ? -2.368 -0.386 -0.871 1.00 94.44 97 LEU A N 1
ATOM 758 C CA . LEU A 1 97 ? -1.538 -1.248 -1.728 1.00 94.44 97 LEU A CA 1
ATOM 759 C C . LEU A 1 97 ? -2.354 -2.162 -2.641 1.00 94.44 97 LEU A C 1
ATOM 761 O O . LEU A 1 97 ? -1.839 -2.587 -3.670 1.00 94.44 97 LEU A O 1
ATOM 765 N N . ASP A 1 98 ? -3.602 -2.465 -2.286 1.00 94.25 98 ASP A N 1
ATOM 766 C CA . ASP A 1 98 ? -4.522 -3.283 -3.083 1.00 94.25 98 ASP A CA 1
ATOM 767 C C . ASP A 1 98 ? -5.124 -2.528 -4.281 1.00 94.25 98 ASP A C 1
ATOM 769 O O . ASP A 1 98 ? -5.855 -3.114 -5.080 1.00 94.25 98 ASP A O 1
ATOM 773 N N . LEU A 1 99 ? -4.762 -1.253 -4.464 1.00 95.44 99 LEU A N 1
ATOM 774 C CA . LEU A 1 99 ? -5.182 -0.413 -5.580 1.00 95.44 99 LEU A CA 1
ATOM 775 C C . LEU A 1 99 ? -3.979 0.120 -6.360 1.00 95.44 99 LEU A C 1
ATOM 777 O O . LEU A 1 99 ? -2.954 0.505 -5.805 1.00 95.44 99 LEU A O 1
ATOM 781 N N . VAL A 1 100 ? -4.144 0.215 -7.675 1.00 97.19 100 VAL A N 1
ATOM 782 C CA . VAL A 1 100 ? -3.184 0.841 -8.588 1.00 97.19 100 VAL A CA 1
ATOM 783 C C . VAL A 1 100 ? -3.881 1.981 -9.303 1.00 97.19 100 VAL A C 1
ATOM 785 O O . VAL A 1 100 ? -4.986 1.810 -9.809 1.00 97.19 100 VAL A O 1
ATOM 788 N N . ARG A 1 101 ? -3.239 3.149 -9.357 1.00 96.88 101 ARG A N 1
ATOM 789 C CA . ARG A 1 101 ? -3.766 4.344 -10.022 1.00 96.88 101 ARG A CA 1
ATOM 790 C C . ARG A 1 101 ? -2.887 4.728 -11.204 1.00 96.88 101 ARG A C 1
ATOM 792 O O . ARG A 1 101 ? -1.676 4.875 -11.057 1.00 96.88 101 ARG A O 1
ATOM 799 N N . CYS A 1 102 ? -3.500 4.939 -12.364 1.00 96.50 102 CYS A N 1
ATOM 800 C CA . CYS A 1 102 ? -2.829 5.562 -13.495 1.00 96.50 102 CYS A CA 1
ATOM 801 C C . CYS A 1 102 ? -2.632 7.058 -13.218 1.00 96.50 102 CYS A C 1
ATOM 803 O O . CYS A 1 102 ? -3.605 7.770 -13.003 1.00 96.50 102 CYS A O 1
ATOM 805 N N . MET A 1 103 ? -1.392 7.541 -13.281 1.00 95.12 103 MET A N 1
ATOM 806 C CA . MET A 1 103 ? -1.064 8.955 -13.043 1.00 95.12 103 MET A CA 1
ATOM 807 C C . MET A 1 103 ? -1.378 9.875 -14.237 1.00 95.12 103 MET A C 1
ATOM 809 O O . MET A 1 103 ? -1.212 11.083 -14.128 1.00 95.12 103 MET A O 1
ATOM 813 N N . GLY A 1 104 ? -1.784 9.317 -15.386 1.00 96.88 104 GLY A N 1
ATOM 814 C CA . GLY A 1 104 ? -2.173 10.091 -16.571 1.00 9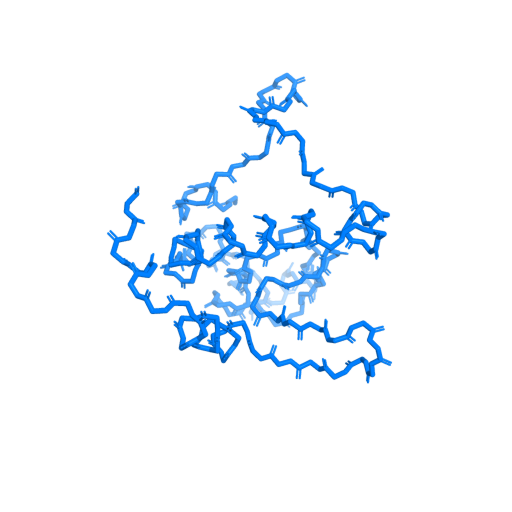6.88 104 GLY A CA 1
ATOM 815 C C . GLY A 1 104 ? -3.680 10.331 -16.682 1.00 96.88 104 GLY A C 1
ATOM 816 O O . GLY A 1 104 ? -4.098 11.398 -17.111 1.00 96.88 104 GLY A O 1
ATOM 817 N N . CYS A 1 105 ? -4.504 9.348 -16.300 1.00 97.25 105 CYS A N 1
ATOM 818 C CA . CYS A 1 105 ? -5.965 9.419 -16.441 1.00 97.25 105 CYS A CA 1
ATOM 819 C C . CYS A 1 105 ? -6.738 9.135 -15.146 1.00 97.25 105 CYS A C 1
ATOM 821 O O . CYS A 1 105 ? -7.955 8.981 -15.186 1.00 97.25 105 CYS A O 1
ATOM 823 N N . GLU A 1 106 ? -6.045 8.998 -14.012 1.00 96.75 106 GLU A N 1
ATOM 824 C CA . GLU A 1 106 ? -6.608 8.750 -12.674 1.00 96.75 106 GLU A CA 1
ATOM 825 C C . GLU A 1 106 ? -7.403 7.441 -12.513 1.00 96.75 106 GLU A C 1
ATOM 827 O O . GLU A 1 106 ? -7.872 7.125 -11.415 1.00 96.75 106 GLU A O 1
ATOM 832 N N . ARG A 1 107 ? -7.515 6.623 -13.569 1.00 97.25 107 ARG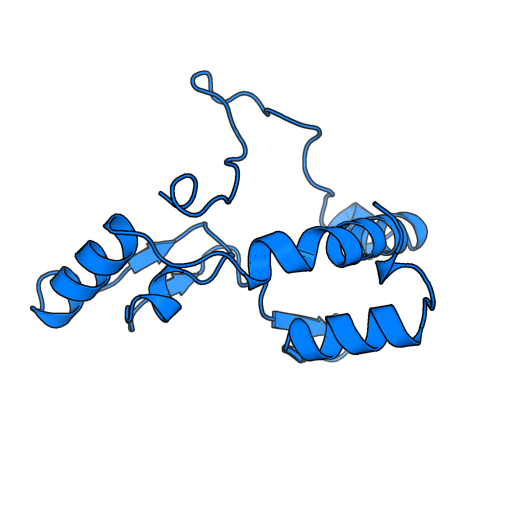 A N 1
ATOM 833 C CA . ARG A 1 107 ? -8.177 5.318 -13.504 1.00 97.25 107 ARG A CA 1
ATOM 834 C C . ARG A 1 107 ? -7.513 4.442 -12.447 1.00 97.25 107 ARG A C 1
ATOM 836 O O . ARG A 1 107 ? -6.289 4.293 -12.428 1.00 97.25 107 ARG A O 1
ATOM 843 N N . ARG A 1 108 ? -8.346 3.824 -11.610 1.00 96.56 108 ARG A N 1
ATOM 844 C CA . ARG A 1 108 ? -7.930 2.851 -10.600 1.00 96.56 108 ARG A CA 1
ATOM 845 C C . ARG A 1 108 ? -8.238 1.428 -11.063 1.00 96.56 108 ARG A C 1
ATOM 847 O O . ARG A 1 108 ? -9.259 1.204 -11.708 1.00 96.56 108 ARG A O 1
ATOM 854 N N . SER A 1 109 ? -7.359 0.492 -10.734 1.00 96.88 109 SER A N 1
ATOM 855 C CA . SER A 1 109 ? -7.540 -0.953 -10.922 1.00 96.88 109 SER A CA 1
ATOM 856 C C . SER A 1 109 ? -7.112 -1.702 -9.664 1.00 96.88 109 SER A C 1
ATOM 858 O O . SER A 1 109 ? -6.327 -1.167 -8.875 1.00 96.88 109 SER A O 1
ATOM 860 N N . GLY A 1 110 ? -7.573 -2.941 -9.496 1.00 96.75 110 GLY A N 1
ATOM 861 C CA . GLY A 1 110 ? -7.073 -3.810 -8.436 1.00 96.75 110 GLY A CA 1
ATOM 862 C C . GLY A 1 110 ? -5.581 -4.092 -8.612 1.00 96.75 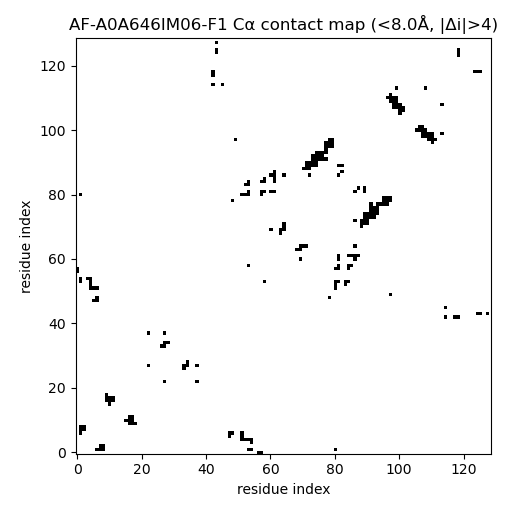110 GLY A C 1
ATOM 863 O O . GLY A 1 110 ? -5.062 -4.164 -9.733 1.00 96.75 110 GLY A O 1
ATOM 864 N N . ARG A 1 111 ? -4.864 -4.240 -7.497 1.00 96.12 111 ARG A N 1
ATOM 865 C CA . ARG A 1 111 ? -3.454 -4.641 -7.521 1.00 96.12 111 ARG A CA 1
ATOM 866 C C . ARG A 1 111 ? -3.269 -6.067 -8.031 1.00 96.12 111 ARG A C 1
ATOM 868 O O . ARG A 1 111 ? -2.234 -6.324 -8.639 1.00 96.12 111 ARG A O 1
ATOM 875 N N . GLU A 1 112 ? -4.248 -6.949 -7.835 1.00 94.94 112 GLU A N 1
ATOM 876 C CA . GLU A 1 112 ? -4.258 -8.315 -8.382 1.00 94.94 112 GLU A CA 1
ATOM 877 C C . GLU A 1 112 ? -4.321 -8.308 -9.916 1.00 94.94 112 GLU A C 1
ATOM 879 O O . GLU A 1 112 ? -3.438 -8.874 -10.554 1.00 94.94 112 GLU A O 1
ATOM 884 N N . ASP A 1 113 ? -5.241 -7.549 -10.522 1.00 96.06 113 ASP A N 1
ATOM 885 C CA . ASP A 1 113 ? -5.302 -7.388 -11.986 1.00 96.06 113 ASP A CA 1
ATOM 886 C C . ASP A 1 113 ? -3.994 -6.823 -12.557 1.00 96.06 113 ASP A C 1
ATOM 888 O O . ASP A 1 113 ? -3.558 -7.152 -13.660 1.00 96.06 113 ASP A O 1
ATOM 892 N N . PHE A 1 114 ? -3.354 -5.909 -11.820 1.00 96.62 114 PHE A N 1
ATOM 893 C CA . PHE A 1 114 ? -2.053 -5.387 -12.221 1.00 96.62 114 PHE A CA 1
ATOM 894 C C . PHE A 1 114 ? -0.919 -6.394 -12.011 1.00 96.62 114 PHE A C 1
ATOM 896 O O . PHE A 1 114 ? -0.000 -6.417 -12.822 1.00 96.62 114 PHE A O 1
ATOM 903 N N . GLN A 1 115 ? -0.991 -7.243 -10.980 1.00 96.00 115 GLN A N 1
ATOM 904 C CA . GLN A 1 115 ? -0.034 -8.330 -10.770 1.00 96.00 115 GLN A CA 1
ATOM 905 C C . GLN A 1 115 ? -0.039 -9.269 -11.970 1.00 96.00 115 GLN A C 1
ATOM 907 O O . GLN A 1 115 ? 1.030 -9.558 -12.496 1.00 96.00 115 GLN A O 1
ATOM 912 N N . GLN A 1 116 ? -1.224 -9.685 -12.425 1.00 95.62 116 GLN A N 1
ATOM 913 C CA . GLN A 1 116 ? -1.336 -10.588 -13.565 1.00 95.62 116 GLN A CA 1
ATOM 914 C C . GLN A 1 116 ? -0.743 -9.958 -14.827 1.00 95.62 116 GLN A C 1
ATOM 916 O O . GLN A 1 116 ? 0.108 -10.559 -15.468 1.00 95.62 116 GLN A O 1
ATOM 921 N N . ARG A 1 117 ? -1.071 -8.690 -15.110 1.00 96.44 117 ARG A N 1
ATOM 922 C CA . ARG A 1 117 ? -0.475 -7.957 -16.242 1.00 96.44 117 ARG A CA 1
ATOM 923 C C . ARG A 1 117 ? 1.049 -7.865 -16.170 1.00 96.44 117 ARG A C 1
ATOM 925 O O . ARG A 1 117 ? 1.705 -7.910 -17.206 1.00 96.44 117 ARG A O 1
ATOM 932 N N . LEU A 1 118 ? 1.617 -7.6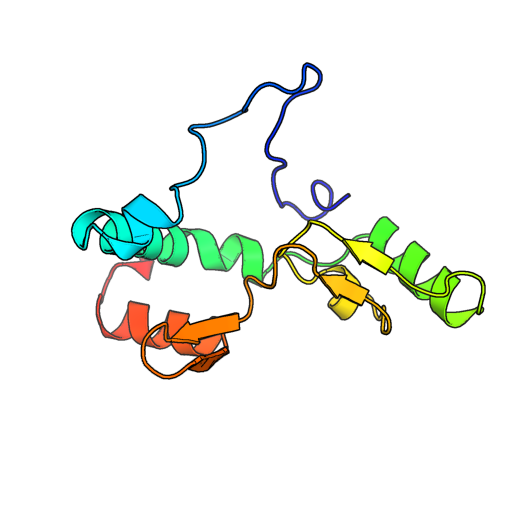89 -14.975 1.00 96.06 118 LEU A N 1
ATOM 933 C CA . LEU A 1 118 ? 3.070 -7.670 -14.799 1.00 96.06 118 LEU A CA 1
ATOM 934 C C . LEU A 1 118 ? 3.682 -9.054 -15.044 1.00 96.06 118 LEU A C 1
ATOM 936 O O . LEU A 1 118 ? 4.724 -9.118 -15.684 1.00 96.06 118 LEU A O 1
ATOM 940 N N . LEU A 1 119 ? 3.049 -10.132 -14.580 1.00 95.75 119 LEU A N 1
ATOM 941 C CA . LEU A 1 119 ? 3.506 -11.505 -14.825 1.00 95.75 119 LEU A CA 1
ATOM 942 C C . LEU A 1 119 ? 3.437 -11.866 -16.314 1.00 95.75 119 LEU A C 1
ATOM 944 O O . LEU A 1 119 ? 4.430 -12.322 -16.873 1.00 95.75 119 LEU A O 1
ATOM 948 N N . ASP A 1 120 ? 2.316 -11.571 -16.975 1.00 96.38 120 ASP A N 1
ATOM 949 C CA . ASP A 1 120 ? 2.125 -11.836 -18.406 1.00 96.38 120 ASP A CA 1
ATOM 950 C C . ASP A 1 120 ? 3.163 -11.094 -19.265 1.00 96.38 120 ASP A C 1
ATOM 952 O O . ASP A 1 120 ? 3.657 -11.617 -20.262 1.00 96.38 120 ASP A O 1
ATOM 956 N N . ALA A 1 121 ? 3.524 -9.868 -18.867 1.00 96.31 121 ALA A N 1
ATOM 957 C CA . ALA A 1 121 ? 4.532 -9.062 -19.552 1.00 96.31 121 ALA A CA 1
ATOM 958 C C . ALA A 1 121 ? 5.984 -9.460 -19.218 1.00 96.31 121 ALA A C 1
ATOM 960 O O . ALA A 1 121 ? 6.902 -9.009 -19.901 1.00 96.31 121 ALA A O 1
ATOM 961 N N . ASN A 1 122 ? 6.206 -10.260 -18.170 1.00 95.50 122 ASN A N 1
ATOM 962 C CA . ASN A 1 122 ? 7.530 -10.665 -17.686 1.00 95.50 122 ASN A CA 1
ATOM 963 C C . ASN A 1 122 ? 7.539 -12.176 -17.375 1.00 95.50 122 ASN A C 1
ATOM 965 O O . ASN A 1 122 ? 7.657 -12.568 -16.210 1.00 95.50 122 ASN A O 1
ATOM 969 N N . PRO A 1 123 ? 7.394 -13.041 -18.395 1.00 93.69 123 PRO A N 1
ATOM 970 C CA . PRO A 1 123 ? 7.309 -14.482 -18.185 1.00 93.69 123 PRO A CA 1
ATOM 971 C C . PRO A 1 123 ? 8.560 -15.029 -17.479 1.00 93.69 123 PRO A C 1
ATOM 973 O O . PRO A 1 123 ? 9.685 -14.628 -17.786 1.00 93.69 123 PRO A O 1
ATOM 976 N N . GLY A 1 124 ? 8.357 -15.952 -16.533 1.00 89.50 124 GLY A N 1
ATOM 977 C CA . GLY A 1 124 ? 9.415 -16.607 -15.754 1.00 89.50 124 GLY A CA 1
ATOM 978 C C . GLY A 1 124 ? 9.887 -15.839 -14.517 1.00 89.50 124 GLY A C 1
ATOM 979 O O . GLY A 1 124 ? 10.757 -16.321 -13.797 1.00 89.50 124 GLY A O 1
ATOM 980 N N . TRP A 1 125 ? 9.337 -14.654 -14.246 1.00 89.50 125 TRP A N 1
ATOM 981 C CA . TRP A 1 125 ? 9.700 -13.870 -13.061 1.00 89.50 125 TRP A CA 1
ATOM 982 C C . TRP A 1 125 ? 9.062 -14.369 -11.765 1.00 89.50 125 TRP A C 1
ATOM 984 O O . TRP A 1 125 ? 9.574 -14.090 -10.688 1.00 89.50 125 TRP A O 1
ATOM 994 N N . ASP A 1 126 ? 7.964 -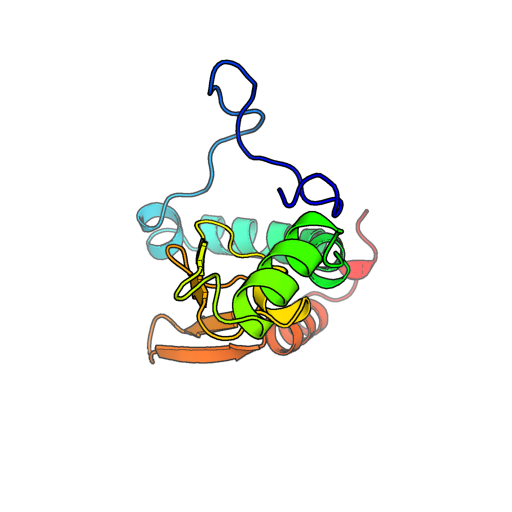15.108 -11.852 1.00 79.12 126 ASP A N 1
ATOM 995 C CA . ASP A 1 126 ? 7.354 -15.819 -10.728 1.00 79.12 126 ASP A CA 1
ATOM 996 C C . ASP A 1 126 ? 8.256 -16.920 -10.152 1.00 79.12 126 ASP A C 1
ATOM 998 O O . ASP A 1 126 ? 8.107 -17.279 -8.987 1.00 79.12 126 ASP A O 1
ATOM 1002 N N . ALA A 1 127 ? 9.207 -17.414 -10.949 1.00 77.81 127 ALA A N 1
ATOM 1003 C CA . ALA A 1 127 ? 10.197 -18.412 -10.552 1.00 77.81 127 ALA A CA 1
ATOM 1004 C C . ALA A 1 127 ? 11.505 -17.812 -9.991 1.00 77.81 127 ALA A C 1
ATOM 1006 O O . ALA A 1 127 ? 12.413 -18.563 -9.637 1.00 77.81 127 ALA A O 1
ATOM 1007 N N . LEU A 1 128 ? 11.633 -16.481 -9.933 1.00 69.62 128 LEU A N 1
ATOM 1008 C CA . LEU A 1 128 ? 12.802 -15.809 -9.361 1.00 69.62 128 LEU A CA 1
ATOM 1009 C C . LEU A 1 128 ? 12.615 -15.676 -7.842 1.00 69.62 128 LEU A C 1
ATOM 1011 O O . LEU A 1 128 ? 11.871 -14.806 -7.385 1.00 69.62 128 LEU A O 1
ATOM 1015 N N . GLU A 1 129 ? 13.275 -16.551 -7.078 1.00 52.31 129 GLU A N 1
ATOM 1016 C CA . GLU A 1 129 ? 13.397 -16.442 -5.612 1.00 52.31 129 GLU A CA 1
ATOM 1017 C C . GLU A 1 129 ? 14.304 -15.278 -5.175 1.00 52.31 129 GLU A C 1
ATOM 1019 O O . GLU A 1 129 ? 15.405 -15.108 -5.753 1.00 52.31 129 GLU A O 1
#

Nearest PDB structures (foldseek):
  5ojn-assembly1_A  TM=9.277E-01  e=3.180E-11  Xenopus tropicalis
  5oj7-assembly1_A  TM=9.470E-01  e=8.954E-11  Xenopus tropicalis
  2h2f-assembly1_A  TM=8.975E-01  e=2.914E-07  Thermotoga maritima
  3d4b-assembly1_A  TM=8.932E-01  e=4.297E-07  Thermotoga maritima
  4bv2-assembly5_B  TM=8.613E-01  e=4.584E-07  Thermotoga maritima

Secondary structure (DSSP, 8-state):
--GGGT---SB-TTS-BSSSPPPPHHHHHH-HHHHHHHHHHHHHHHHHHHH----HHHHHHHHHHHTTS---EEE---S-HHHHTT--SEEETT--TTEEE-TTT--EEEHHHHHHHHHHHSTTGGG--

Sequence (129 aa):
CSTASGIPDYRDADGQWKRTPPVTYQAFMGEATTRQRYWARSLLGWPRFGLARPNGTHQALAALESRGKLQVLLTQNVDGLHQRAGSRNVIDLHGRLDLVRCMGCERRSGREDFQQRLLDANPGWDALE

Mean predicted aligned error: 3.75 Å

Radius of gyration: 16.65 Å; Cα contacts (8 Å, |Δi|>4): 133; chains: 1; bounding box: 37×31×40 Å